Protein AF-A0A1H2PWH6-F1 (afdb_monomer_lite)

pLDDT: mean 92.28, std 11.3, range [47.22, 98.62]

Secondary structure (DSSP, 8-state):
---------TT--HHHHHHHHHHHHHHHHHHHHHHHHHHHHHHHHSSPPPHHHHHHHHTTSHHHHHS-HHHHHHHHHHHHHTT-

Foldseek 3Di:
DPDPDDDDDPPDDPVNVVVVVVLVVLLVVLLVQLLVVQVVCCVVPVHGDALVRSCVVCCPPPSCVVDDVVSSSVSSVVSNVVRD

Radius of gyration: 15.14 Å; chains: 1; bounding box: 35×27×37 Å

Sequence (84 aa):
MHLTVKQQVKRLSKEDYRTIRELCHIAKNLANEAIYNVRQYYFSEGEFLKYEKNYTLLKNSPNYKALNSNMAQQILKEVDGSFK

Structure (mmCIF, N/CA/C/O backbone):
data_AF-A0A1H2PWH6-F1
#
_entry.id   AF-A0A1H2PWH6-F1
#
loop_
_atom_site.group_PDB
_atom_site.id
_atom_site.type_symbol
_atom_site.label_atom_id
_atom_site.label_alt_id
_atom_site.label_comp_id
_atom_site.label_asym_id
_atom_site.label_entity_id
_atom_site.label_seq_id
_atom_site.pdbx_PDB_ins_code
_atom_site.Cartn_x
_atom_site.Cartn_y
_atom_site.Cartn_z
_atom_site.occupancy
_atom_site.B_iso_or_equiv
_atom_site.auth_seq_id
_atom_site.auth_comp_id
_atom_site.auth_asym_id
_atom_site.auth_atom_id
_atom_site.pdbx_PDB_model_num
ATOM 1 N N . MET A 1 1 ? -11.114 18.887 -16.971 1.00 47.22 1 MET A N 1
ATOM 2 C CA . MET A 1 1 ? -10.781 17.510 -17.397 1.00 47.22 1 MET A CA 1
ATOM 3 C C . MET A 1 1 ? -9.260 17.393 -17.376 1.00 47.22 1 MET A C 1
ATOM 5 O O . MET A 1 1 ? -8.621 18.054 -18.182 1.00 47.22 1 MET A O 1
ATOM 9 N N . HIS A 1 2 ? -8.657 16.708 -16.396 1.00 49.47 2 HIS A N 1
ATOM 10 C CA . HIS A 1 2 ? -7.194 16.560 -16.368 1.00 49.47 2 HIS A CA 1
ATOM 11 C C . HIS A 1 2 ? -6.782 15.622 -17.508 1.00 49.47 2 HIS A C 1
ATOM 13 O O . HIS A 1 2 ? -7.077 14.428 -17.476 1.00 49.47 2 HIS A O 1
ATOM 19 N N . LEU A 1 3 ? -6.162 16.186 -18.546 1.00 59.41 3 LEU A N 1
ATOM 20 C CA . LEU A 1 3 ? -5.551 15.432 -19.636 1.00 59.41 3 LEU A CA 1
ATOM 21 C C . LEU A 1 3 ? -4.482 14.520 -19.029 1.00 59.41 3 LEU A C 1
ATOM 23 O O . LEU A 1 3 ? -3.576 14.990 -18.344 1.00 59.41 3 LEU A O 1
ATOM 27 N N . THR A 1 4 ? -4.604 13.210 -19.231 1.00 63.88 4 THR A N 1
ATOM 28 C CA . THR A 1 4 ? -3.617 12.252 -18.731 1.00 63.88 4 THR A CA 1
ATOM 29 C C . THR A 1 4 ? -2.295 12.516 -19.450 1.00 63.88 4 THR A C 1
ATOM 31 O O . THR A 1 4 ? -2.176 12.262 -20.650 1.00 63.88 4 THR A O 1
ATOM 34 N N . VAL A 1 5 ? -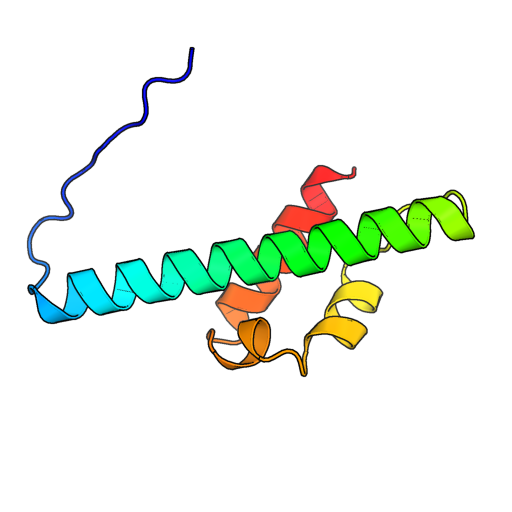1.303 13.054 -18.741 1.00 69.19 5 VAL A N 1
ATOM 35 C CA . VAL A 1 5 ? 0.031 13.280 -19.304 1.00 69.19 5 VAL A CA 1
ATOM 36 C C . VAL A 1 5 ? 0.685 11.918 -19.525 1.00 69.19 5 VAL A C 1
ATOM 38 O O . VAL A 1 5 ? 0.993 11.199 -18.577 1.00 69.19 5 VAL A O 1
ATOM 41 N N . LYS A 1 6 ? 0.888 11.539 -20.790 1.00 64.00 6 LYS A N 1
ATOM 42 C CA . LYS A 1 6 ? 1.693 10.370 -21.156 1.00 64.00 6 LYS A CA 1
ATOM 43 C C . LYS A 1 6 ? 3.120 10.831 -21.411 1.00 64.00 6 LYS A C 1
ATOM 45 O O . LYS A 1 6 ? 3.432 11.314 -22.494 1.00 64.00 6 LYS A O 1
ATOM 50 N N . GLN A 1 7 ? 3.984 10.686 -20.412 1.00 67.50 7 GLN A N 1
ATOM 51 C CA . GLN A 1 7 ? 5.410 10.948 -20.566 1.00 67.50 7 GLN A CA 1
ATOM 52 C C . GLN A 1 7 ? 6.142 9.636 -20.853 1.00 67.50 7 GLN A C 1
ATOM 54 O O . GLN A 1 7 ? 6.095 8.697 -20.061 1.00 67.50 7 GLN A O 1
ATOM 59 N N . GLN A 1 8 ? 6.820 9.560 -21.999 1.00 68.12 8 GLN A N 1
ATOM 60 C CA . GLN A 1 8 ? 7.707 8.441 -22.294 1.00 68.12 8 GLN A CA 1
ATOM 61 C C . GLN A 1 8 ? 9.016 8.645 -21.529 1.00 68.12 8 GLN A C 1
ATOM 63 O O . GLN A 1 8 ? 9.768 9.584 -21.802 1.00 68.12 8 GLN A O 1
ATOM 68 N N . VAL A 1 9 ? 9.289 7.769 -20.562 1.00 74.31 9 VAL A N 1
ATOM 69 C CA . VAL A 1 9 ? 10.570 7.765 -19.851 1.00 74.31 9 VAL A CA 1
ATOM 70 C C . VAL A 1 9 ? 11.656 7.374 -20.855 1.00 74.31 9 VAL A C 1
ATOM 72 O O . VAL A 1 9 ? 11.643 6.275 -21.409 1.00 74.31 9 VAL A O 1
ATOM 75 N N . LYS A 1 10 ? 12.566 8.304 -21.158 1.00 78.00 10 LYS A N 1
ATOM 76 C CA . LYS A 1 10 ? 13.692 8.047 -22.065 1.00 78.00 10 LYS A CA 1
ATOM 77 C C . LYS A 1 10 ? 14.686 7.107 -21.371 1.00 78.00 10 LYS A C 1
ATOM 79 O O . LYS A 1 10 ? 14.907 7.248 -20.174 1.00 78.00 10 LYS A O 1
ATOM 84 N N . ARG A 1 11 ? 15.340 6.225 -22.141 1.00 83.06 11 ARG A N 1
ATOM 85 C CA . ARG A 1 11 ? 16.420 5.311 -21.693 1.00 83.06 11 ARG A CA 1
ATOM 86 C C . ARG A 1 11 ? 15.996 4.135 -20.795 1.00 83.06 11 ARG A C 1
ATOM 88 O O . ARG A 1 11 ? 16.829 3.609 -20.070 1.00 83.06 11 ARG A O 1
ATOM 95 N N . LEU A 1 12 ? 14.740 3.705 -20.862 1.00 85.31 12 LEU A N 1
ATOM 96 C CA . LEU A 1 12 ? 14.285 2.484 -20.195 1.00 85.31 12 LEU A CA 1
ATOM 97 C C . LEU A 1 12 ? 14.387 1.281 -21.146 1.00 85.31 12 LEU A C 1
ATOM 99 O O . LEU A 1 12 ? 13.973 1.395 -22.304 1.00 85.31 12 LEU A O 1
ATOM 103 N N . SER A 1 13 ? 14.893 0.137 -20.675 1.00 90.94 13 SER A N 1
ATOM 104 C CA . SER A 1 13 ? 14.749 -1.116 -21.425 1.00 90.94 13 SER A CA 1
ATOM 105 C C . SER A 1 13 ? 13.280 -1.567 -21.445 1.00 90.94 13 SER A C 1
ATOM 107 O O . SER A 1 13 ? 12.431 -1.062 -20.698 1.00 90.94 13 SER A O 1
ATOM 109 N N . LYS A 1 14 ? 12.944 -2.520 -22.320 1.00 90.25 14 LYS A N 1
ATOM 110 C CA . LYS A 1 14 ? 11.583 -3.073 -22.397 1.00 90.25 14 LYS A CA 1
ATOM 111 C C . LYS A 1 14 ? 11.221 -3.822 -21.112 1.00 90.25 14 LYS A C 1
ATOM 113 O O . LYS A 1 14 ? 10.065 -3.802 -20.689 1.00 90.25 14 LYS A O 1
ATOM 118 N N . GLU A 1 15 ? 12.207 -4.472 -20.515 1.00 93.25 15 GLU A N 1
ATOM 119 C CA . GLU A 1 15 ? 12.124 -5.224 -19.272 1.00 93.25 15 GLU A CA 1
ATOM 120 C C . GLU A 1 15 ? 11.880 -4.274 -18.096 1.00 93.25 15 GLU A C 1
ATOM 122 O O . GLU A 1 15 ? 10.894 -4.440 -17.38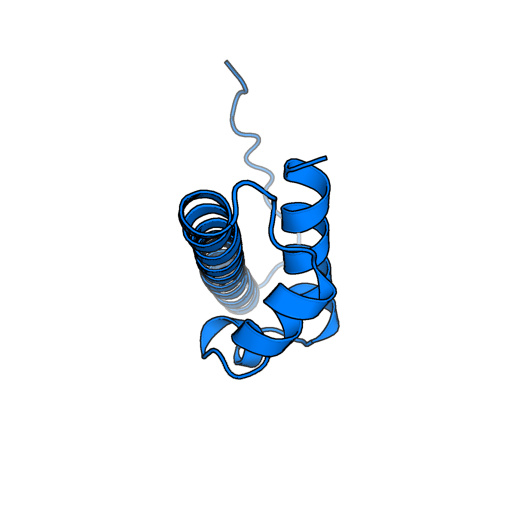2 1.00 93.25 15 GLU A O 1
ATOM 127 N N . ASP A 1 16 ? 12.672 -3.206 -17.972 1.00 91.88 16 ASP A N 1
ATOM 128 C CA . ASP A 1 16 ? 12.498 -2.187 -16.926 1.00 91.88 16 ASP A CA 1
ATOM 129 C C . ASP A 1 16 ? 11.118 -1.520 -16.995 1.00 91.88 16 ASP A C 1
ATOM 131 O O . ASP A 1 16 ? 10.470 -1.290 -15.972 1.00 91.88 16 ASP A O 1
ATOM 135 N N . TYR A 1 17 ? 10.631 -1.239 -18.211 1.00 90.94 17 TYR A N 1
ATOM 136 C CA . TYR A 1 17 ? 9.289 -0.691 -18.410 1.00 90.94 17 TYR A CA 1
ATOM 137 C C . TYR A 1 17 ? 8.201 -1.627 -17.878 1.00 90.94 17 TYR A C 1
ATOM 139 O O . TYR A 1 17 ? 7.252 -1.174 -17.235 1.00 90.94 17 TYR A O 1
ATOM 147 N N . ARG A 1 18 ? 8.327 -2.933 -18.140 1.00 92.50 18 ARG A N 1
ATOM 148 C CA . ARG A 1 18 ? 7.377 -3.941 -17.651 1.00 92.50 18 ARG A CA 1
ATOM 149 C C . ARG A 1 18 ? 7.410 -4.027 -16.130 1.00 92.50 18 ARG A C 1
ATOM 151 O O . ARG A 1 18 ? 6.347 -3.944 -15.522 1.00 92.50 18 ARG A O 1
ATOM 158 N N . THR A 1 19 ? 8.601 -4.065 -15.539 1.00 93.88 19 THR A N 1
ATOM 159 C CA . THR A 1 19 ? 8.786 -4.071 -14.084 1.00 93.88 19 THR A CA 1
ATOM 160 C C . THR A 1 19 ? 8.133 -2.852 -13.434 1.00 93.88 19 THR A C 1
ATOM 162 O O . THR A 1 19 ? 7.337 -2.993 -12.510 1.00 93.88 19 THR A O 1
ATOM 165 N N . ILE A 1 20 ? 8.390 -1.641 -13.943 1.00 91.94 20 ILE A N 1
ATOM 166 C CA . ILE A 1 20 ? 7.779 -0.416 -13.401 1.00 91.94 20 ILE A CA 1
ATOM 167 C C . ILE A 1 20 ? 6.257 -0.447 -13.547 1.00 91.94 20 ILE A C 1
ATOM 169 O O . ILE A 1 20 ? 5.540 -0.087 -12.615 1.00 91.94 20 ILE A O 1
ATOM 173 N N . ARG A 1 21 ? 5.744 -0.909 -14.691 1.00 92.88 21 ARG A N 1
ATOM 174 C CA . ARG A 1 21 ? 4.301 -1.032 -14.911 1.00 92.88 21 ARG A CA 1
ATOM 175 C C . ARG A 1 21 ? 3.654 -1.975 -13.894 1.00 92.88 21 ARG A C 1
ATOM 177 O O . ARG A 1 21 ? 2.597 -1.648 -13.359 1.00 92.88 21 ARG A O 1
ATOM 184 N N . GLU A 1 22 ? 4.279 -3.112 -13.613 1.00 95.88 22 GLU A N 1
ATOM 185 C CA . GLU A 1 22 ? 3.818 -4.063 -12.597 1.00 95.88 22 GLU A CA 1
ATOM 186 C C . GLU A 1 22 ? 3.854 -3.452 -11.193 1.00 95.88 22 GLU A C 1
ATOM 188 O O . GLU A 1 22 ? 2.850 -3.503 -10.481 1.00 95.88 22 GLU A O 1
ATOM 193 N N . LEU A 1 23 ? 4.943 -2.768 -10.829 1.00 96.06 23 LEU A N 1
ATOM 194 C CA . LEU A 1 23 ? 5.048 -2.047 -9.557 1.00 96.06 23 LEU A CA 1
ATOM 195 C C . LEU A 1 23 ? 3.957 -0.976 -9.410 1.00 96.06 23 LEU A C 1
ATOM 197 O O . LEU A 1 23 ? 3.368 -0.855 -8.339 1.00 96.06 23 LEU A O 1
ATOM 201 N N . CYS A 1 24 ? 3.616 -0.24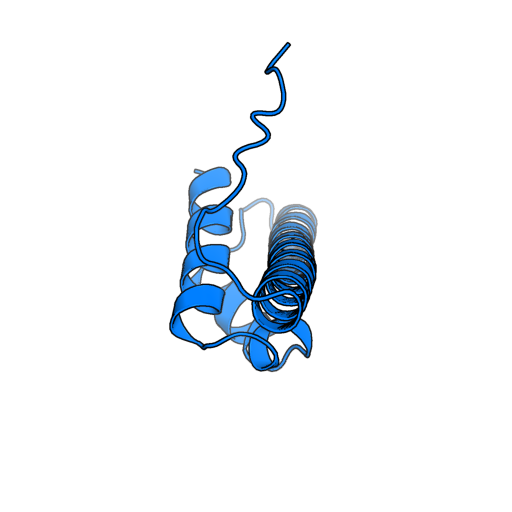4 -10.476 1.00 95.56 24 CYS A N 1
ATOM 202 C CA . CYS A 1 24 ? 2.501 0.708 -10.461 1.00 95.56 24 CYS A CA 1
ATOM 203 C C . CYS A 1 24 ? 1.152 0.020 -10.203 1.00 95.56 24 CYS A C 1
ATOM 205 O O . CYS A 1 24 ? 0.313 0.559 -9.478 1.00 95.56 24 CYS A O 1
ATOM 207 N N . HIS A 1 25 ? 0.925 -1.167 -10.773 1.00 97.38 25 HIS A N 1
ATOM 208 C CA . HIS A 1 25 ? -0.290 -1.938 -10.509 1.00 97.38 25 HIS A CA 1
ATOM 209 C C . HIS A 1 25 ? -0.370 -2.389 -9.046 1.00 97.38 25 HIS A C 1
ATOM 211 O O . HIS A 1 25 ? -1.423 -2.235 -8.426 1.00 97.38 25 HIS A O 1
ATOM 217 N N . ILE A 1 26 ? 0.737 -2.874 -8.481 1.00 98.19 26 ILE A N 1
ATOM 218 C CA . ILE A 1 26 ? 0.819 -3.273 -7.070 1.00 98.19 26 ILE A CA 1
ATOM 219 C C . ILE A 1 26 ? 0.614 -2.056 -6.155 1.00 98.19 26 ILE A C 1
ATOM 221 O O . ILE A 1 26 ? -0.177 -2.122 -5.218 1.00 98.19 26 ILE A O 1
ATOM 225 N N . ALA A 1 27 ? 1.243 -0.919 -6.466 1.00 98.12 27 ALA A N 1
ATOM 226 C CA . ALA A 1 27 ? 1.079 0.332 -5.726 1.00 98.12 27 ALA A CA 1
ATOM 227 C C . ALA A 1 27 ? -0.381 0.803 -5.698 1.00 98.12 27 ALA A C 1
ATOM 229 O O . ALA A 1 27 ? -0.907 1.129 -4.634 1.00 98.12 27 ALA A O 1
ATOM 230 N N . LYS A 1 28 ? -1.068 0.761 -6.849 1.00 98.06 28 LYS A N 1
ATOM 231 C CA . LYS A 1 28 ? -2.506 1.055 -6.939 1.00 98.06 28 LYS A CA 1
ATOM 232 C C . LYS A 1 28 ? -3.328 0.115 -6.052 1.00 98.06 28 LYS A C 1
ATOM 234 O O . LYS A 1 28 ? -4.264 0.554 -5.392 1.00 98.06 28 LYS A O 1
ATOM 239 N N . ASN A 1 29 ? -3.001 -1.177 -6.043 1.00 98.50 29 ASN A N 1
ATOM 240 C CA . ASN A 1 29 ? -3.723 -2.160 -5.239 1.00 98.50 29 ASN A CA 1
ATOM 241 C C . ASN A 1 29 ? -3.509 -1.936 -3.737 1.00 98.50 29 ASN A C 1
ATOM 243 O O . ASN A 1 29 ? -4.486 -1.954 -2.995 1.00 98.50 29 ASN A O 1
ATOM 247 N N . LEU A 1 30 ? -2.280 -1.642 -3.301 1.00 98.62 30 LEU A N 1
ATOM 248 C CA . LEU A 1 30 ? -1.996 -1.298 -1.906 1.00 98.62 30 LEU A CA 1
ATOM 249 C C . LEU A 1 30 ? -2.752 -0.035 -1.466 1.00 98.62 30 LEU A C 1
ATOM 251 O O . LEU A 1 30 ? -3.328 -0.012 -0.381 1.00 98.62 30 LEU A O 1
ATOM 255 N N . ALA A 1 31 ? -2.795 1.001 -2.311 1.00 98.44 31 ALA A N 1
ATOM 256 C CA . ALA A 1 31 ? -3.574 2.207 -2.029 1.00 98.44 31 ALA A CA 1
ATOM 257 C C . ALA A 1 31 ? -5.068 1.885 -1.857 1.00 98.44 31 ALA A C 1
ATOM 259 O O . ALA A 1 31 ? -5.700 2.353 -0.913 1.00 98.44 31 ALA A O 1
ATOM 260 N N . ASN A 1 32 ? -5.621 1.031 -2.723 1.00 98.5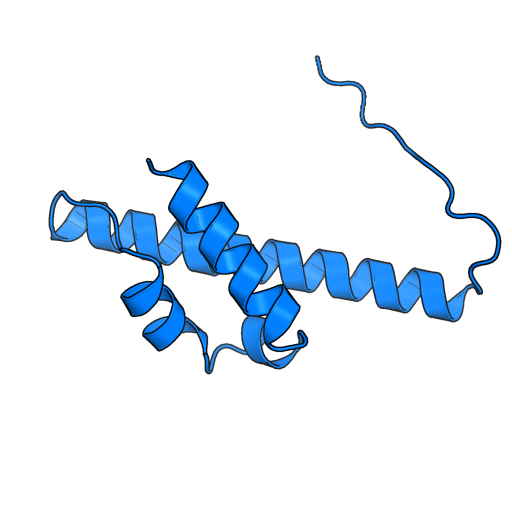6 32 ASN A N 1
ATOM 261 C CA . ASN A 1 32 ? -7.011 0.592 -2.623 1.00 98.56 32 ASN A CA 1
ATOM 262 C C . ASN A 1 32 ?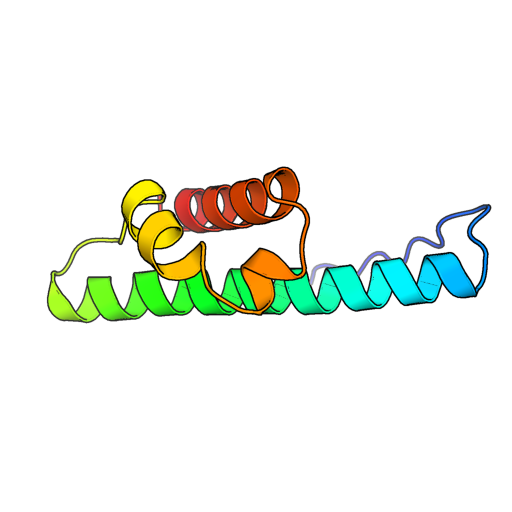 -7.289 -0.209 -1.339 1.00 98.56 32 ASN A C 1
ATOM 264 O O . ASN A 1 32 ? -8.316 0.022 -0.705 1.00 98.56 32 ASN A O 1
ATOM 268 N N . GLU A 1 33 ? -6.393 -1.120 -0.939 1.00 98.25 33 GLU A N 1
ATOM 269 C CA . GLU A 1 33 ? -6.493 -1.849 0.338 1.00 98.25 33 GLU A CA 1
ATOM 270 C C . GLU A 1 33 ? -6.501 -0.883 1.529 1.00 98.25 33 GLU A C 1
ATOM 272 O O . GLU A 1 33 ? -7.333 -0.992 2.430 1.00 98.25 33 GLU A O 1
ATOM 277 N N . ALA A 1 34 ? -5.608 0.106 1.511 1.00 98.44 34 ALA A N 1
ATOM 278 C CA . ALA A 1 34 ? -5.504 1.101 2.567 1.00 98.44 34 ALA A CA 1
ATOM 279 C C . ALA A 1 34 ? -6.762 1.971 2.669 1.00 98.44 34 ALA A C 1
ATOM 281 O O . ALA A 1 34 ? -7.290 2.140 3.768 1.00 98.44 34 ALA A O 1
ATOM 282 N N . ILE A 1 35 ? -7.272 2.469 1.538 1.00 98.44 35 ILE A N 1
ATOM 283 C CA . ILE A 1 35 ? -8.524 3.238 1.462 1.00 98.44 35 ILE A CA 1
ATOM 284 C C . ILE A 1 35 ? -9.703 2.396 1.956 1.00 98.44 35 ILE A C 1
ATOM 286 O O . ILE A 1 35 ? -10.564 2.897 2.682 1.00 98.44 35 ILE A O 1
ATOM 290 N N . TYR A 1 3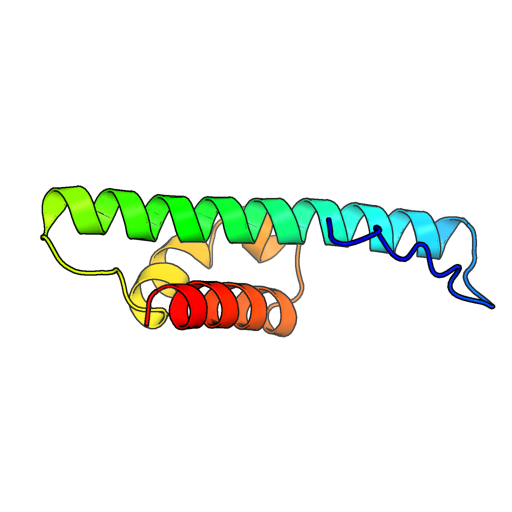6 ? -9.744 1.113 1.591 1.00 98.31 36 TYR A N 1
ATOM 291 C CA . TYR A 1 36 ? -10.783 0.202 2.051 1.00 98.31 36 TYR A CA 1
ATOM 292 C C . TYR A 1 36 ? -10.782 0.085 3.578 1.00 98.31 36 TYR A C 1
ATOM 294 O O . TYR A 1 36 ? -11.830 0.282 4.189 1.00 98.31 36 TYR A O 1
ATOM 302 N N . ASN A 1 37 ? -9.621 -0.144 4.199 1.00 98.12 37 ASN A N 1
ATOM 303 C CA . ASN A 1 37 ? -9.504 -0.220 5.658 1.00 98.12 37 ASN A CA 1
ATOM 304 C C . ASN A 1 37 ? -9.963 1.073 6.346 1.00 98.12 37 ASN A C 1
ATOM 306 O O . ASN A 1 37 ? -10.703 1.009 7.326 1.00 98.12 37 ASN A O 1
ATOM 310 N N . VAL A 1 38 ? -9.571 2.239 5.814 1.00 98.00 38 VAL A N 1
ATOM 311 C CA . VAL A 1 38 ? -10.014 3.546 6.330 1.00 98.00 38 VAL A CA 1
ATOM 312 C C . VAL A 1 38 ? -11.533 3.661 6.285 1.00 98.00 38 VAL A C 1
ATOM 314 O O . VAL A 1 38 ? -12.150 4.017 7.284 1.00 98.00 38 VAL A O 1
ATOM 317 N N . ARG A 1 39 ? -12.146 3.312 5.149 1.00 97.81 39 ARG A N 1
ATOM 318 C CA . ARG A 1 39 ? -13.599 3.372 4.972 1.00 97.81 39 ARG A CA 1
ATOM 319 C C . ARG A 1 39 ? -14.342 2.407 5.898 1.00 97.81 39 ARG A C 1
ATOM 321 O O . ARG A 1 39 ? -15.357 2.797 6.465 1.00 97.81 39 ARG A O 1
ATOM 328 N N . GLN A 1 40 ? -13.867 1.167 6.040 1.00 98.19 40 GLN A N 1
ATOM 329 C CA . GLN A 1 40 ? -14.500 0.185 6.930 1.00 98.19 40 GLN A CA 1
ATOM 330 C C . GLN A 1 40 ? -14.471 0.655 8.384 1.00 98.19 40 GLN A C 1
ATOM 332 O O . GLN A 1 40 ? -15.496 0.616 9.055 1.00 98.19 40 GLN A O 1
ATOM 337 N N . TYR A 1 41 ? -13.321 1.154 8.838 1.00 98.06 41 TYR A N 1
ATOM 338 C CA . TYR A 1 41 ? -13.167 1.682 10.191 1.00 98.06 41 TYR A CA 1
ATOM 339 C C . TYR A 1 41 ? -14.021 2.934 10.423 1.00 98.06 41 TYR A C 1
ATOM 341 O O . TYR A 1 41 ? -14.647 3.064 11.466 1.00 98.06 41 TYR A O 1
ATOM 349 N N . TYR A 1 42 ? -14.135 3.820 9.428 1.00 97.56 42 TYR A N 1
ATOM 350 C CA . TYR A 1 42 ? -15.022 4.980 9.524 1.00 97.56 42 TYR A CA 1
ATOM 351 C C . TYR A 1 42 ? -16.488 4.580 9.709 1.00 97.56 42 TYR A C 1
ATOM 353 O O . TYR A 1 42 ? -17.199 5.187 10.504 1.00 97.56 42 TYR A O 1
ATOM 361 N N . PHE A 1 43 ? -16.952 3.542 9.010 1.00 97.69 43 PHE A N 1
ATOM 362 C CA . PHE A 1 43 ? -18.319 3.056 9.186 1.00 97.69 43 PHE A CA 1
ATOM 363 C C . PHE A 1 43 ? -18.566 2.386 10.541 1.00 97.69 43 PHE A C 1
ATOM 365 O O . PHE A 1 43 ? -19.708 2.406 10.992 1.00 97.69 43 PHE A O 1
ATOM 372 N N . SER A 1 44 ? -17.545 1.804 11.180 1.00 97.62 44 SER A N 1
ATOM 373 C CA . SER A 1 44 ? -17.700 1.180 12.499 1.00 97.62 44 SER A CA 1
ATOM 374 C C . SER A 1 44 ? -17.528 2.170 13.653 1.00 97.62 44 SER A C 1
ATOM 376 O O . SER A 1 44 ? -18.335 2.158 14.577 1.00 97.62 44 SER A O 1
ATOM 378 N N . GLU A 1 45 ? -16.526 3.050 13.587 1.00 97.00 45 GLU A N 1
ATOM 379 C CA . GLU A 1 45 ? -16.130 3.923 14.703 1.00 97.00 45 GLU A CA 1
ATOM 380 C C . GLU A 1 45 ? -16.529 5.398 14.522 1.00 97.00 45 GLU A C 1
ATOM 382 O O . GLU A 1 45 ? -16.470 6.175 15.472 1.00 97.00 45 GLU A O 1
ATOM 387 N N . GLY A 1 46 ? -16.903 5.821 13.310 1.00 96.12 46 GLY A N 1
ATOM 388 C CA . GLY A 1 46 ? -17.210 7.224 12.997 1.00 96.12 46 GLY A CA 1
ATOM 389 C C . GLY A 1 46 ? -15.984 8.138 12.845 1.00 96.12 46 GLY A C 1
ATOM 390 O O . GLY A 1 46 ? -16.142 9.344 12.657 1.00 96.12 46 GLY A O 1
ATOM 391 N N . GLU A 1 47 ? -14.766 7.590 12.891 1.00 95.38 47 GLU A N 1
ATOM 392 C CA . GLU A 1 47 ? -13.500 8.315 12.714 1.00 95.38 47 GLU A CA 1
ATOM 393 C C . GLU A 1 47 ? -12.605 7.660 11.648 1.00 95.38 47 GLU A C 1
ATOM 395 O O . GLU A 1 47 ? -12.736 6.478 11.336 1.00 95.38 47 GLU A O 1
ATOM 400 N N . PHE A 1 48 ? -11.686 8.423 11.048 1.00 96.25 48 PHE A N 1
ATOM 401 C CA . PHE A 1 48 ? -10.774 7.884 10.034 1.00 96.25 48 PHE A CA 1
ATOM 402 C C . PHE A 1 48 ? -9.636 7.064 10.658 1.00 96.25 48 PHE A C 1
ATOM 404 O O . PHE A 1 48 ? -9.007 7.466 11.640 1.00 96.25 48 PHE A O 1
ATOM 411 N N . LEU A 1 49 ? -9.330 5.914 10.046 1.00 97.00 49 LEU A N 1
ATOM 412 C CA . LEU A 1 49 ? -8.220 5.060 10.466 1.00 97.00 49 LEU A CA 1
ATOM 413 C C . LEU A 1 49 ? -6.877 5.730 10.161 1.00 97.00 49 LEU A C 1
ATOM 415 O O . LEU A 1 49 ? -6.514 5.896 8.998 1.00 97.00 49 LEU A O 1
ATOM 419 N N . LYS A 1 50 ? -6.107 6.034 11.206 1.00 96.94 50 LYS A N 1
ATOM 420 C CA . LYS A 1 50 ? -4.770 6.625 11.066 1.00 96.94 50 LYS A CA 1
ATOM 421 C C . LYS A 1 50 ? -3.764 5.679 10.409 1.00 96.94 50 LYS A C 1
ATOM 423 O O . LYS A 1 50 ? -3.835 4.452 10.571 1.00 96.94 50 LYS A O 1
ATOM 428 N N . TYR A 1 51 ? -2.775 6.277 9.749 1.00 97.44 51 TYR A N 1
ATOM 429 C CA . TYR A 1 51 ? -1.626 5.620 9.126 1.00 97.44 51 TYR A CA 1
ATOM 430 C C . TYR A 1 51 ? -1.030 4.468 9.953 1.00 97.44 51 TYR A C 1
ATOM 432 O O . TYR A 1 51 ? -0.865 3.370 9.425 1.00 97.44 51 TYR A O 1
ATOM 440 N N . GLU A 1 52 ? -0.717 4.669 11.235 1.00 97.31 52 GLU A N 1
ATOM 441 C CA . GLU A 1 52 ? 0.023 3.692 12.048 1.00 97.31 52 GLU A CA 1
ATOM 442 C C . GLU A 1 52 ? -0.766 2.390 12.236 1.00 97.31 52 GLU A C 1
ATOM 444 O O . GLU A 1 52 ? -0.215 1.282 12.160 1.00 97.31 52 GLU A O 1
ATOM 449 N N . LYS A 1 53 ? -2.084 2.520 12.440 1.00 97.62 53 LYS A N 1
ATOM 450 C CA . LYS A 1 53 ? -2.993 1.375 12.551 1.00 97.62 53 LYS A CA 1
ATOM 451 C C . LYS A 1 53 ? -3.135 0.677 11.199 1.00 97.62 53 LYS A C 1
ATOM 453 O O . LYS A 1 53 ? -3.005 -0.543 11.134 1.00 97.62 53 LYS A O 1
ATOM 458 N N . ASN A 1 54 ? -3.326 1.435 10.118 1.00 97.75 54 ASN A N 1
ATOM 459 C CA . ASN A 1 54 ? -3.472 0.870 8.774 1.00 97.75 54 ASN A CA 1
ATOM 460 C C . ASN A 1 54 ? -2.199 0.135 8.314 1.00 97.75 54 ASN A C 1
ATOM 462 O O . ASN A 1 54 ? -2.263 -0.981 7.801 1.00 97.75 54 ASN A O 1
ATOM 466 N N . TYR A 1 55 ? -1.025 0.701 8.597 1.00 97.88 55 TYR A N 1
ATOM 467 C CA . TYR A 1 55 ? 0.264 0.047 8.381 1.00 97.88 55 TYR A CA 1
ATOM 468 C C . TYR A 1 55 ? 0.361 -1.286 9.126 1.00 97.88 55 TYR A C 1
ATOM 470 O O . TYR A 1 55 ? 0.783 -2.285 8.546 1.00 97.88 55 TYR A O 1
ATOM 478 N N . THR A 1 56 ? -0.069 -1.338 10.386 1.00 97.75 56 THR A N 1
ATOM 479 C CA . THR A 1 56 ? -0.031 -2.579 11.171 1.00 97.75 56 THR A CA 1
ATOM 480 C C . THR A 1 56 ? -0.886 -3.686 10.547 1.00 97.75 56 THR A C 1
ATOM 482 O O . THR A 1 56 ? -0.466 -4.846 10.566 1.00 97.75 56 THR A O 1
ATOM 485 N N . LEU A 1 57 ? -2.032 -3.332 9.953 1.00 97.44 57 LEU A N 1
ATOM 486 C CA . LEU A 1 57 ? -2.901 -4.266 9.230 1.00 97.44 57 LEU A CA 1
ATOM 487 C C . LEU A 1 57 ? -2.266 -4.736 7.913 1.00 97.44 57 LEU A C 1
ATOM 489 O O . LEU A 1 57 ? -2.302 -5.923 7.593 1.00 97.44 57 LEU A O 1
ATOM 493 N N . LEU A 1 58 ? -1.660 -3.815 7.158 1.00 97.69 58 LEU A N 1
ATOM 494 C CA . LEU A 1 58 ? -1.200 -4.080 5.794 1.00 97.69 58 LEU A CA 1
ATOM 495 C C . LEU A 1 58 ? 0.257 -4.526 5.677 1.00 97.69 58 LEU A C 1
ATOM 497 O O . LEU A 1 58 ? 0.616 -5.054 4.634 1.00 97.69 58 LEU A O 1
ATOM 501 N N . LYS A 1 59 ? 1.094 -4.424 6.718 1.00 96.69 59 LYS A N 1
ATOM 502 C CA . LYS A 1 59 ? 2.523 -4.819 6.658 1.00 96.69 59 LYS A CA 1
ATOM 503 C C . LYS A 1 59 ? 2.761 -6.258 6.181 1.00 96.69 59 LYS A C 1
ATOM 505 O O . LYS A 1 59 ? 3.840 -6.593 5.700 1.00 96.69 59 LYS A O 1
ATOM 510 N N . ASN A 1 60 ? 1.760 -7.121 6.353 1.00 96.38 60 ASN A N 1
ATOM 511 C CA . ASN A 1 60 ? 1.799 -8.517 5.939 1.00 96.38 60 ASN A CA 1
ATOM 512 C C . ASN A 1 60 ? 1.009 -8.809 4.657 1.00 96.38 60 ASN A C 1
ATOM 514 O O . ASN A 1 60 ? 1.018 -9.964 4.226 1.00 96.38 60 ASN A O 1
ATOM 518 N N . SER A 1 61 ? 0.354 -7.809 4.053 1.00 97.00 61 SER A N 1
ATOM 519 C CA . SER A 1 61 ? -0.426 -7.998 2.832 1.00 97.00 61 SER A CA 1
ATOM 520 C C . SER A 1 61 ? 0.490 -8.349 1.651 1.00 97.00 61 SER A C 1
ATOM 522 O O . SER A 1 61 ? 1.646 -7.907 1.606 1.00 97.00 61 SER A O 1
ATOM 524 N N . PRO A 1 62 ? 0.002 -9.141 0.678 1.00 97.38 62 PRO A N 1
ATOM 525 C CA . PRO A 1 62 ? 0.775 -9.467 -0.516 1.00 97.38 62 PRO A CA 1
ATOM 526 C C . PRO A 1 62 ? 1.226 -8.217 -1.279 1.00 97.38 62 PRO A C 1
ATOM 528 O O . PRO A 1 62 ? 2.375 -8.146 -1.706 1.00 97.38 62 PRO A O 1
ATOM 531 N N . ASN A 1 63 ? 0.357 -7.206 -1.392 1.00 97.75 63 ASN A N 1
ATOM 532 C CA . ASN A 1 63 ? 0.674 -5.964 -2.097 1.00 97.75 63 ASN A CA 1
ATOM 533 C C . ASN A 1 63 ? 1.748 -5.148 -1.366 1.00 97.75 63 ASN A C 1
ATOM 535 O O . ASN A 1 63 ? 2.636 -4.594 -2.010 1.00 97.75 63 ASN A O 1
ATOM 539 N N . TYR A 1 64 ? 1.713 -5.114 -0.029 1.00 97.81 64 TYR A N 1
ATOM 540 C CA . TYR A 1 64 ? 2.749 -4.450 0.759 1.00 97.81 64 TYR A CA 1
ATOM 541 C C . TYR A 1 64 ? 4.105 -5.140 0.588 1.00 97.81 64 TYR A C 1
ATOM 543 O O . TYR A 1 64 ? 5.102 -4.480 0.314 1.00 97.81 64 TYR A O 1
ATOM 551 N N . LYS A 1 65 ? 4.140 -6.474 0.712 1.00 97.31 65 LYS A N 1
ATOM 552 C CA . LYS A 1 65 ? 5.375 -7.270 0.616 1.00 97.31 65 LYS A CA 1
ATOM 553 C C . LYS A 1 65 ? 5.983 -7.303 -0.785 1.00 97.31 65 LYS A C 1
ATOM 555 O O . LYS A 1 65 ? 7.182 -7.527 -0.909 1.00 97.31 65 LYS A O 1
ATOM 560 N N . ALA A 1 66 ? 5.173 -7.110 -1.823 1.00 96.75 66 ALA A N 1
ATOM 561 C CA . ALA A 1 66 ? 5.644 -7.065 -3.203 1.00 96.75 66 ALA A CA 1
ATOM 562 C C . ALA A 1 66 ? 6.298 -5.719 -3.579 1.00 96.75 66 ALA A C 1
ATOM 564 O O . ALA A 1 66 ? 6.964 -5.628 -4.609 1.00 96.75 66 ALA A O 1
ATOM 565 N N . LEU A 1 67 ? 6.136 -4.681 -2.752 1.00 96.38 67 LEU A N 1
ATOM 566 C CA . LEU A 1 67 ? 6.830 -3.401 -2.882 1.00 96.38 67 LEU A CA 1
ATOM 567 C C . LEU A 1 67 ? 7.987 -3.319 -1.886 1.00 96.38 67 LEU A C 1
ATOM 569 O O . LEU A 1 67 ? 7.997 -3.980 -0.849 1.00 96.38 67 LEU A O 1
ATOM 573 N N . ASN A 1 68 ? 8.959 -2.448 -2.155 1.00 95.12 68 ASN A N 1
ATOM 574 C CA . ASN A 1 68 ? 9.929 -2.106 -1.123 1.00 95.12 68 ASN A CA 1
ATOM 575 C C . ASN A 1 68 ? 9.239 -1.317 0.004 1.00 95.12 68 ASN A C 1
ATOM 577 O O . ASN A 1 68 ? 8.381 -0.465 -0.244 1.00 95.12 68 ASN A O 1
ATOM 581 N N . SER A 1 69 ? 9.665 -1.552 1.247 1.00 94.31 69 SER A N 1
ATOM 582 C CA . SER A 1 69 ? 9.006 -1.000 2.438 1.00 94.31 69 SER A CA 1
ATOM 583 C C . SER A 1 69 ? 8.867 0.524 2.406 1.00 94.31 69 SER A C 1
ATOM 585 O O . SER A 1 69 ? 7.840 1.049 2.822 1.00 94.31 69 SER A O 1
ATOM 587 N N . ASN A 1 70 ? 9.858 1.241 1.865 1.00 97.00 70 ASN A N 1
ATOM 588 C CA . ASN A 1 70 ? 9.809 2.702 1.770 1.00 97.00 70 ASN A CA 1
ATOM 589 C C . ASN A 1 70 ? 8.665 3.183 0.862 1.00 97.00 70 ASN A C 1
ATOM 591 O O . ASN A 1 70 ? 7.927 4.088 1.243 1.00 97.00 70 ASN A O 1
ATOM 595 N N . MET A 1 71 ? 8.484 2.562 -0.311 1.00 96.44 71 MET A N 1
ATOM 596 C CA . MET A 1 71 ? 7.400 2.918 -1.234 1.00 96.44 71 MET A CA 1
ATOM 597 C C . MET A 1 71 ? 6.042 2.554 -0.645 1.00 96.44 71 MET A C 1
ATOM 599 O O . MET A 1 71 ? 5.121 3.366 -0.665 1.00 96.44 71 MET A O 1
ATOM 603 N N . ALA A 1 72 ? 5.933 1.353 -0.074 1.00 97.75 72 ALA A N 1
ATOM 604 C CA . ALA A 1 72 ? 4.701 0.893 0.544 1.00 97.75 72 ALA A CA 1
ATOM 605 C C . ALA A 1 72 ? 4.260 1.833 1.679 1.00 97.75 72 ALA A C 1
ATOM 607 O O . ALA A 1 72 ? 3.105 2.244 1.727 1.00 97.75 72 ALA A O 1
ATOM 608 N N . GLN A 1 73 ? 5.186 2.251 2.550 1.00 98.06 73 GLN A N 1
ATOM 609 C CA . GLN A 1 73 ? 4.888 3.221 3.608 1.00 98.06 73 GLN A CA 1
ATOM 610 C C . GLN A 1 73 ? 4.501 4.595 3.062 1.00 98.06 73 GLN A C 1
ATOM 612 O O . GLN A 1 73 ? 3.580 5.201 3.605 1.00 98.06 73 GLN A O 1
ATOM 617 N N . GLN A 1 74 ? 5.158 5.087 2.004 1.00 98.12 74 GLN A N 1
ATOM 618 C CA . GLN A 1 74 ? 4.783 6.369 1.403 1.00 98.12 74 GLN A CA 1
ATOM 619 C C . GLN A 1 74 ? 3.352 6.324 0.862 1.00 98.12 74 GLN A C 1
ATOM 621 O O . GLN A 1 74 ? 2.580 7.230 1.143 1.00 98.12 74 GLN A O 1
ATOM 626 N N . ILE A 1 75 ? 2.963 5.243 0.179 1.00 98.25 75 ILE A N 1
ATOM 627 C CA . ILE A 1 75 ? 1.587 5.057 -0.310 1.00 98.25 75 ILE A CA 1
ATOM 628 C C . ILE A 1 75 ? 0.581 5.134 0.844 1.00 98.25 75 ILE A C 1
ATOM 630 O O . ILE A 1 75 ? -0.422 5.833 0.737 1.00 98.25 75 ILE A O 1
ATOM 634 N N . LEU A 1 76 ? 0.853 4.464 1.968 1.00 98.25 76 LEU A N 1
ATOM 635 C CA . LEU A 1 76 ? -0.034 4.518 3.133 1.00 98.25 76 LEU A CA 1
ATOM 636 C C . LEU A 1 76 ? -0.118 5.924 3.750 1.00 98.25 76 LEU A C 1
ATOM 638 O O . LEU A 1 76 ? -1.182 6.306 4.232 1.00 98.25 76 LEU A O 1
ATOM 642 N N . LYS A 1 77 ? 0.973 6.699 3.725 1.00 98.00 77 LYS A N 1
ATOM 643 C CA . LYS A 1 77 ? 0.989 8.097 4.187 1.00 98.00 77 LYS A CA 1
ATOM 644 C C . LYS A 1 77 ? 0.219 9.031 3.255 1.00 98.00 77 LYS A C 1
ATOM 646 O O . LYS A 1 77 ? -0.480 9.905 3.749 1.00 98.00 77 LYS A O 1
ATOM 651 N N . GLU A 1 78 ? 0.311 8.839 1.940 1.00 97.94 78 GLU A N 1
ATOM 652 C CA . GLU A 1 78 ? -0.495 9.591 0.963 1.00 97.94 78 GLU A CA 1
ATOM 653 C C . GLU A 1 78 ? -1.990 9.311 1.155 1.00 97.94 78 GLU A C 1
ATOM 655 O O . GLU A 1 78 ? -2.814 10.227 1.132 1.00 97.94 78 GLU A O 1
ATOM 660 N N . VAL A 1 79 ? -2.344 8.045 1.407 1.00 97.94 79 VAL A N 1
ATOM 661 C CA . VAL A 1 79 ? -3.720 7.664 1.743 1.00 97.94 79 VAL A CA 1
ATOM 662 C C . VAL A 1 79 ? -4.170 8.363 3.027 1.00 97.94 79 VAL A C 1
ATOM 664 O O . VAL A 1 79 ? -5.211 9.004 3.007 1.00 97.94 79 VAL A O 1
ATOM 667 N N . ASP A 1 80 ? -3.389 8.315 4.111 1.00 97.50 80 ASP A N 1
ATOM 668 C CA . ASP A 1 80 ? -3.693 9.032 5.364 1.00 97.50 80 ASP A CA 1
ATOM 669 C C . ASP A 1 80 ? -3.845 10.549 5.154 1.00 97.50 80 ASP A C 1
ATOM 671 O O . ASP A 1 80 ? -4.784 11.157 5.661 1.00 97.50 80 ASP A O 1
ATOM 675 N N . GLY A 1 81 ? -2.964 11.154 4.353 1.00 97.19 81 GLY A N 1
ATOM 676 C CA . GLY A 1 81 ? -3.026 12.571 3.996 1.00 97.19 81 GLY A CA 1
ATOM 677 C C . GLY A 1 81 ? -4.266 12.956 3.186 1.00 97.19 81 GLY A C 1
ATOM 678 O O . GLY A 1 81 ? -4.704 14.096 3.275 1.00 97.19 81 GLY A O 1
ATOM 679 N N . SER A 1 82 ? -4.861 12.015 2.448 1.00 95.50 82 SER A N 1
ATOM 680 C CA . SER A 1 82 ? -6.065 12.253 1.639 1.00 95.50 82 SER A CA 1
ATOM 681 C C . SER A 1 82 ? -7.362 12.328 2.459 1.00 95.50 82 SER A C 1
ATOM 683 O O . SER A 1 82 ? -8.387 12.739 1.920 1.00 95.50 82 SER A O 1
ATOM 685 N N . PHE A 1 83 ? -7.340 11.911 3.731 1.00 92.31 83 PHE A N 1
ATOM 686 C CA . PHE A 1 83 ? -8.496 11.927 4.643 1.00 92.31 83 PHE A CA 1
ATOM 687 C C . PHE A 1 83 ? -8.369 12.970 5.770 1.00 92.31 83 PHE A C 1
ATOM 689 O O . PHE A 1 83 ? -9.135 12.925 6.735 1.00 92.31 83 PHE A O 1
ATOM 696 N N . LYS A 1 84 ? -7.401 13.887 5.663 1.00 81.19 84 LYS A N 1
ATOM 697 C CA . LYS A 1 84 ? -7.265 15.074 6.521 1.00 81.19 84 LYS A CA 1
ATOM 698 C C . LYS A 1 84 ? -7.895 16.281 5.844 1.00 81.19 84 LYS A C 1
ATOM 700 O O . LYS A 1 84 ? -8.491 17.090 6.586 1.00 81.19 84 LYS A O 1
#

Organism: NCBI:txid1630